Protein AF-A0A6B0R558-F1 (afdb_monomer_lite)

Secondary structure (DSSP, 8-state):
----HHHHHHHHHHHHHHHHHHTT--HHHHHHHHHHHHHT---TT--TTHHHHHHHHHHHHHHHHHHHHHT--SSS-HHHHHHHHHHHHHHHHHHHHHHHHHHHHHHHTHHHHT----HHHHHHHHHHHHHHHTT----S---HHHHHHHHHHHHTSS-S---S---PPPGGG--

Foldseek 3Di:
DPCPPVNVLVVLVVVLVVLCVVLVQDPQLVVLLVVLLVLLQAFPVGDPCNVVSVVVNVVSLVSNLVVLVVPPPDDDDSVVSSVSSLVSSLSVLVSVVSVLVVVLVCLVCCVVVVNDDDPVRNVVSVVCVVCVVVVSPDPSHDRVVNQVVVVCVVPPDDPDDPDPDDDRPPPVPPD

InterPro domains:
  IPR000536 Nuclear hormone receptor, ligand-binding domain [PF00104] (13-99)
  IPR000536 Nuclear hormone receptor, ligand-binding domain [PS51843] (1-125)
  IPR035500 Nuclear hormone receptor-like domain superfamily [G3DSA:1.10.565.10] (1-146)
  IPR035500 Nuclear hormone receptor-like domain superfamily [SSF48508] (2-137)
  IPR050200 Nuclear hormone receptor family NR3 subfamily [PTHR48092] (1-126)

Organism: NCBI:txid72004

Radius of gyration: 18.84 Å; chains: 1; bounding box: 39×48×53 Å

Sequence (175 aa):
MKESSFYSLCLTMWQIPQEFVKLQVSQEEFLCMKVLLLLNTIPLEGLRSQNQFEEMRSSYIRELIKAIGLRQKGVVPSSQRFYQLTKLLDNLHDLVKQLHLYCLNTFIQSRALSVEFPEMMSEVIAAQLPKILAGMNVPFGQSLLLTFHIKEERDGGFEKPFGSEAIIPPVSAVI

pLDDT: mean 71.23, std 18.88, range [28.5, 91.25]

Structure (mmCIF, N/CA/C/O backbone):
data_AF-A0A6B0R558-F1
#
_entry.id   AF-A0A6B0R558-F1
#
loop_
_atom_site.group_PDB
_atom_site.id
_atom_site.type_symbol
_atom_site.label_atom_id
_atom_site.label_alt_id
_atom_site.label_comp_id
_atom_site.label_asym_id
_atom_site.label_entity_id
_atom_site.label_seq_id
_atom_site.pdbx_PDB_ins_code
_atom_site.Cartn_x
_atom_site.Cartn_y
_atom_site.Cartn_z
_atom_site.occupancy
_atom_site.B_iso_or_equiv
_atom_site.auth_seq_id
_atom_site.auth_comp_id
_atom_site.auth_asym_id
_atom_site.auth_atom_id
_atom_site.pdbx_PDB_model_num
ATOM 1 N N . MET A 1 1 ? 11.282 -28.576 -11.065 1.00 41.03 1 MET A N 1
ATOM 2 C CA . MET A 1 1 ? 10.716 -27.357 -11.681 1.00 41.03 1 MET A CA 1
ATOM 3 C C . MET A 1 1 ? 11.429 -26.176 -11.047 1.00 41.03 1 MET A C 1
ATOM 5 O O . MET A 1 1 ? 11.479 -26.142 -9.827 1.00 41.03 1 MET A O 1
ATOM 9 N N . LYS A 1 2 ? 12.067 -25.283 -11.817 1.00 45.19 2 LYS A N 1
ATOM 10 C CA . LYS A 1 2 ? 12.558 -24.021 -11.241 1.00 45.19 2 LYS A CA 1
ATOM 11 C C . LYS A 1 2 ? 11.308 -23.242 -10.835 1.00 45.19 2 LYS A C 1
ATOM 13 O O . LYS A 1 2 ? 10.543 -22.886 -11.726 1.00 45.19 2 LYS A O 1
ATOM 18 N N . GLU A 1 3 ? 11.054 -23.067 -9.540 1.00 52.66 3 GLU A N 1
ATOM 19 C CA . GLU A 1 3 ? 10.024 -22.128 -9.092 1.00 52.66 3 GLU A CA 1
ATOM 20 C C . GLU A 1 3 ? 10.380 -20.771 -9.697 1.00 52.66 3 GLU A C 1
ATOM 22 O O . GLU A 1 3 ? 11.434 -20.202 -9.412 1.00 52.66 3 GLU A O 1
ATOM 27 N N . SER A 1 4 ? 9.569 -20.305 -10.642 1.00 63.81 4 SER A N 1
ATOM 28 C CA . SER A 1 4 ? 9.749 -18.973 -11.193 1.00 63.81 4 SER A CA 1
ATOM 29 C C . SER A 1 4 ? 9.508 -17.973 -10.066 1.00 63.81 4 SER A C 1
ATOM 31 O O . SER A 1 4 ? 8.600 -18.149 -9.256 1.00 63.81 4 SER A O 1
ATOM 33 N N . SER A 1 5 ? 10.290 -16.896 -10.020 1.00 68.69 5 SER A N 1
ATOM 34 C CA . SER A 1 5 ? 10.073 -15.799 -9.065 1.00 68.69 5 SER A CA 1
ATOM 35 C C . SER A 1 5 ? 8.656 -15.216 -9.144 1.00 68.69 5 SER A C 1
ATOM 37 O O . SER A 1 5 ? 8.171 -14.630 -8.186 1.00 68.69 5 SER A O 1
ATOM 39 N N . PHE A 1 6 ? 7.962 -15.414 -10.266 1.00 79.12 6 PHE A N 1
ATOM 40 C CA . PHE A 1 6 ? 6.558 -15.059 -10.424 1.00 79.12 6 PHE A CA 1
ATOM 41 C C . PHE A 1 6 ? 5.600 -15.996 -9.672 1.00 79.12 6 PHE A C 1
ATOM 43 O O . PHE A 1 6 ? 4.604 -15.535 -9.128 1.00 79.12 6 PHE A O 1
ATOM 50 N N . TYR A 1 7 ? 5.900 -17.296 -9.589 1.00 82.50 7 TYR A N 1
ATOM 51 C CA . TYR A 1 7 ? 5.055 -18.261 -8.880 1.00 82.50 7 TYR A CA 1
ATOM 52 C C . TYR A 1 7 ? 4.967 -17.950 -7.380 1.00 82.50 7 TYR A C 1
ATOM 54 O O . TYR A 1 7 ? 3.872 -17.951 -6.815 1.00 82.50 7 TYR A O 1
ATOM 62 N N . SER A 1 8 ? 6.092 -17.604 -6.747 1.00 84.38 8 SER A N 1
ATOM 63 C CA . SER A 1 8 ? 6.098 -17.175 -5.344 1.00 84.38 8 SER A CA 1
ATOM 64 C C . SER A 1 8 ? 5.324 -15.867 -5.141 1.00 84.38 8 SER A C 1
ATOM 66 O O . SER A 1 8 ? 4.571 -15.757 -4.176 1.00 84.38 8 SER A O 1
ATOM 68 N N . LEU A 1 9 ? 5.414 -14.911 -6.077 1.00 85.44 9 LEU A N 1
ATOM 69 C CA . LEU A 1 9 ? 4.609 -13.681 -6.048 1.00 85.44 9 LEU A CA 1
ATOM 70 C C . LEU A 1 9 ? 3.106 -13.964 -6.161 1.00 85.44 9 LEU A C 1
ATOM 72 O O . LEU A 1 9 ? 2.315 -13.375 -5.423 1.00 85.44 9 LEU A O 1
ATOM 76 N N . CYS A 1 10 ? 2.702 -14.883 -7.041 1.00 87.00 10 CYS A N 1
ATOM 77 C CA . CYS A 1 10 ? 1.309 -15.310 -7.160 1.00 87.00 10 CYS A CA 1
ATOM 78 C C . CYS A 1 10 ? 0.802 -15.967 -5.873 1.00 87.00 10 CYS A C 1
ATOM 80 O O . CYS A 1 10 ? -0.325 -15.693 -5.457 1.00 87.00 10 CYS A O 1
ATOM 82 N N . LEU A 1 11 ? 1.625 -16.795 -5.224 1.00 86.69 11 LEU A N 1
ATOM 83 C CA . LEU A 1 11 ? 1.260 -17.439 -3.965 1.00 86.69 11 LEU A CA 1
ATOM 84 C C . LEU A 1 11 ? 1.035 -16.405 -2.853 1.00 86.69 11 LEU A C 1
ATOM 86 O O . LEU A 1 11 ? 0.023 -16.466 -2.159 1.00 86.69 11 LEU A O 1
ATOM 90 N N . THR A 1 12 ? 1.919 -15.413 -2.729 1.00 85.12 12 THR A N 1
ATOM 91 C CA . THR A 1 12 ? 1.753 -14.319 -1.760 1.00 85.12 12 THR A CA 1
ATOM 92 C C . THR A 1 12 ? 0.524 -13.462 -2.077 1.00 85.12 12 THR A C 1
ATOM 94 O O . THR A 1 12 ? -0.240 -13.123 -1.175 1.00 85.12 12 THR A O 1
ATOM 97 N N . MET A 1 13 ? 0.262 -13.163 -3.356 1.00 87.06 13 MET A N 1
ATOM 98 C CA . MET A 1 13 ? -0.955 -12.449 -3.771 1.00 87.06 13 MET A CA 1
ATOM 99 C C . MET A 1 13 ? -2.226 -13.212 -3.389 1.00 87.06 13 MET A C 1
ATOM 101 O O . MET A 1 13 ? -3.213 -12.609 -2.972 1.00 87.06 13 MET A O 1
ATOM 105 N N . TRP A 1 14 ? -2.199 -14.540 -3.483 1.00 88.44 14 TRP A N 1
ATOM 106 C CA . TRP A 1 14 ? -3.329 -15.386 -3.114 1.00 88.44 14 TRP A CA 1
ATOM 107 C C . TRP A 1 14 ? -3.611 -15.407 -1.602 1.00 88.44 14 TRP A C 1
ATOM 109 O O . TRP A 1 14 ? -4.759 -15.579 -1.193 1.00 88.44 14 TRP A O 1
ATOM 119 N N . GLN A 1 15 ? -2.602 -15.169 -0.760 1.00 87.19 15 GLN A N 1
ATOM 120 C CA . GLN A 1 15 ? -2.764 -15.112 0.699 1.00 87.19 15 GLN A CA 1
ATOM 121 C C . GLN A 1 15 ? -3.498 -13.846 1.173 1.00 87.19 15 GLN A C 1
ATOM 12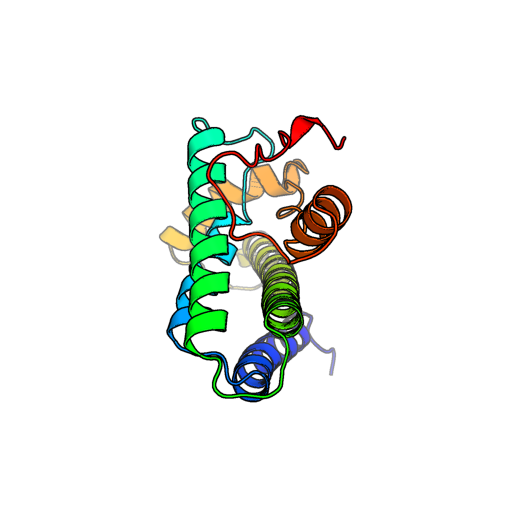3 O O . GLN A 1 15 ? -4.201 -13.888 2.183 1.00 87.19 15 GLN A O 1
ATOM 128 N N . ILE A 1 16 ? -3.394 -12.727 0.445 1.00 87.88 16 ILE A N 1
ATOM 129 C CA . ILE A 1 16 ? -3.996 -11.444 0.849 1.00 87.88 16 ILE A CA 1
ATOM 130 C C . ILE A 1 16 ? -5.533 -11.530 0.980 1.00 87.88 16 ILE A C 1
ATOM 132 O O . ILE A 1 16 ? -6.055 -11.168 2.038 1.00 87.88 16 ILE A O 1
ATOM 136 N N . PRO A 1 17 ? -6.286 -12.060 -0.009 1.00 87.31 17 PRO A N 1
ATOM 137 C CA . PRO A 1 17 ? -7.721 -12.293 0.147 1.00 87.31 17 PRO A CA 1
ATOM 138 C C . PRO A 1 17 ? -8.080 -13.203 1.326 1.00 87.31 17 PRO A C 1
ATOM 140 O O . PRO A 1 17 ? -9.104 -12.985 1.973 1.00 87.31 17 PRO A O 1
ATOM 143 N N . GLN A 1 18 ? -7.250 -14.203 1.637 1.00 89.81 18 GLN A N 1
ATOM 144 C CA . GLN A 1 18 ? -7.501 -15.089 2.777 1.00 89.81 18 GLN A CA 1
ATOM 145 C C . GLN A 1 18 ? -7.382 -14.347 4.110 1.00 89.81 18 GLN A C 1
ATOM 147 O O . GLN A 1 18 ? -8.226 -14.530 4.989 1.00 89.81 18 GLN A O 1
ATOM 152 N N . GLU A 1 19 ? -6.395 -13.459 4.249 1.00 89.44 19 GLU A N 1
ATOM 153 C CA . GLU A 1 19 ? -6.269 -12.602 5.431 1.00 89.44 19 GLU A CA 1
ATOM 154 C C . GLU A 1 19 ? -7.440 -11.608 5.545 1.00 89.44 19 GLU A C 1
ATOM 156 O O . GLU A 1 19 ? -7.920 -11.371 6.656 1.00 89.44 19 GLU A O 1
ATOM 161 N N . PHE A 1 20 ? -7.995 -11.108 4.430 1.00 89.62 20 PHE A N 1
ATOM 162 C CA . PHE A 1 20 ? -9.230 -10.310 4.470 1.00 89.62 20 PHE A CA 1
ATOM 163 C C . PHE A 1 20 ? -10.419 -11.096 5.029 1.00 89.62 20 PHE A C 1
ATOM 165 O O . PHE A 1 20 ? -11.145 -10.578 5.880 1.00 89.62 20 PHE A O 1
ATOM 172 N N . VAL A 1 21 ? -10.605 -12.347 4.594 1.00 89.94 21 VAL A N 1
ATOM 173 C CA . VAL A 1 21 ? -11.680 -13.221 5.094 1.00 89.94 21 VAL A CA 1
ATOM 174 C C . VAL A 1 21 ? -11.474 -13.543 6.575 1.00 89.94 21 VAL A C 1
ATOM 176 O O . VAL A 1 21 ? -12.410 -13.438 7.367 1.00 89.94 21 VAL A O 1
ATOM 179 N N . LYS A 1 22 ? -10.242 -13.869 6.974 1.00 89.81 22 LYS A N 1
ATOM 180 C CA . LYS A 1 22 ? -9.867 -14.202 8.356 1.00 89.81 22 LYS A CA 1
ATOM 181 C C . LYS A 1 22 ? -10.073 -13.037 9.327 1.00 89.81 22 LYS A C 1
ATOM 183 O O . LYS A 1 22 ? -10.600 -13.240 10.416 1.00 89.81 22 LYS A O 1
ATOM 188 N N . LEU A 1 23 ? -9.700 -11.817 8.935 1.00 87.62 23 LEU A N 1
ATOM 189 C CA . LEU A 1 23 ? -9.946 -10.592 9.714 1.00 87.62 23 LEU A CA 1
ATOM 190 C C . LEU A 1 23 ? -11.375 -10.049 9.544 1.00 87.62 23 LEU A C 1
ATOM 192 O O . LEU A 1 23 ? -11.744 -9.042 10.170 1.00 87.62 23 LEU A O 1
ATOM 196 N N . GLN A 1 24 ? -12.164 -10.721 8.698 1.00 88.81 24 GLN A N 1
ATOM 197 C CA . GLN A 1 24 ? -13.515 -10.370 8.288 1.00 88.81 24 GLN A CA 1
ATOM 198 C C . GLN A 1 24 ? -13.629 -8.915 7.828 1.00 88.81 24 GLN A C 1
ATOM 200 O O . GLN A 1 24 ? -14.596 -8.261 8.192 1.00 88.81 24 GLN A O 1
ATOM 205 N N . VAL A 1 25 ? -12.646 -8.363 7.116 1.00 89.31 25 VAL A N 1
ATOM 206 C CA . VAL A 1 25 ? -12.563 -6.921 6.801 1.00 89.31 25 VAL A CA 1
ATOM 207 C C . VAL A 1 25 ? -13.871 -6.404 6.189 1.00 89.31 25 VAL A C 1
ATOM 209 O O . VAL A 1 25 ? -14.406 -6.998 5.256 1.00 89.31 25 VAL A O 1
ATOM 212 N N . SER A 1 26 ? -14.424 -5.329 6.758 1.00 89.69 26 SER A N 1
ATOM 213 C CA . SER A 1 26 ? -15.658 -4.716 6.261 1.00 89.69 26 SER A CA 1
ATOM 214 C C . SER A 1 26 ? -15.384 -3.906 4.996 1.00 89.69 26 SER A C 1
ATOM 216 O O . SER A 1 26 ? -14.248 -3.523 4.711 1.00 89.69 26 SER A O 1
ATOM 218 N N . GLN A 1 27 ? -16.436 -3.594 4.241 1.00 90.12 27 GLN A N 1
ATOM 219 C CA . GLN A 1 27 ? -16.304 -2.747 3.057 1.00 90.12 27 GLN A CA 1
ATOM 220 C C . GLN A 1 27 ? -15.729 -1.363 3.401 1.00 90.12 27 GLN A C 1
ATOM 222 O O . GLN A 1 27 ? -14.877 -0.859 2.675 1.00 90.12 27 GLN A O 1
ATOM 227 N N . GLU A 1 28 ? -16.145 -0.769 4.521 1.00 89.88 28 GLU A N 1
ATOM 228 C CA . GLU A 1 28 ? -15.654 0.536 4.985 1.00 89.88 28 GLU A CA 1
ATOM 229 C C . GLU A 1 28 ? -14.162 0.494 5.340 1.00 89.88 28 GLU A C 1
ATOM 231 O O . GLU A 1 28 ? -13.395 1.354 4.901 1.00 89.88 28 GLU A O 1
ATOM 236 N N . GLU A 1 29 ? -13.729 -0.544 6.064 1.00 89.94 29 GLU A N 1
ATOM 237 C CA . GLU A 1 29 ? -12.317 -0.761 6.395 1.00 89.94 29 GLU A CA 1
ATOM 238 C C . GLU A 1 29 ? -11.486 -0.954 5.123 1.00 89.94 29 GLU A C 1
ATOM 240 O O . GLU A 1 29 ? -10.453 -0.307 4.959 1.00 89.94 29 GLU A O 1
ATOM 245 N N . PHE A 1 30 ? -11.965 -1.776 4.184 1.00 90.44 30 PHE A N 1
ATOM 246 C CA . PHE A 1 30 ? -11.296 -2.019 2.907 1.00 90.44 30 PHE A CA 1
ATOM 247 C C . PHE A 1 30 ? -11.143 -0.742 2.070 1.00 90.44 30 PHE A C 1
ATOM 249 O O . PHE A 1 30 ? -10.075 -0.491 1.509 1.00 90.44 30 PHE A O 1
ATOM 256 N N . LEU A 1 31 ? -12.184 0.093 1.992 1.00 91.25 31 LEU A N 1
ATOM 257 C CA . LEU A 1 31 ? -12.127 1.357 1.256 1.00 91.25 31 LEU A CA 1
ATOM 258 C C . LEU A 1 31 ? -11.112 2.325 1.876 1.00 91.25 31 LEU A C 1
ATOM 260 O O . LEU A 1 31 ? -10.316 2.909 1.138 1.00 91.25 31 LEU A O 1
ATOM 264 N N . CYS A 1 32 ? -11.082 2.441 3.207 1.00 90.19 32 CYS A N 1
ATOM 265 C CA . CYS A 1 32 ? -10.087 3.256 3.908 1.00 90.19 32 CYS A CA 1
ATOM 266 C C . CYS A 1 32 ? -8.667 2.725 3.670 1.00 90.19 32 CYS A C 1
ATOM 268 O O . CYS A 1 32 ? -7.771 3.484 3.306 1.00 90.19 32 CYS A O 1
ATOM 270 N N . MET A 1 33 ? -8.472 1.409 3.800 1.00 89.38 33 MET A N 1
ATOM 271 C CA . MET A 1 33 ? -7.199 0.736 3.534 1.00 89.38 33 MET A CA 1
ATOM 272 C C . MET A 1 33 ? -6.704 0.983 2.103 1.00 89.38 33 MET A C 1
ATOM 274 O O . MET A 1 33 ? -5.530 1.288 1.904 1.00 89.38 33 MET A O 1
ATOM 278 N N . LYS A 1 34 ? -7.591 0.924 1.103 1.00 89.12 34 LYS A N 1
ATOM 279 C CA . LYS A 1 34 ? -7.243 1.193 -0.299 1.00 89.12 34 LYS A CA 1
ATOM 280 C C . LYS A 1 34 ? -6.704 2.612 -0.493 1.00 89.12 34 LYS A C 1
ATOM 282 O O . LYS A 1 34 ? -5.736 2.803 -1.226 1.00 89.12 34 LYS A O 1
ATOM 287 N N . VAL A 1 35 ? -7.316 3.605 0.153 1.00 89.00 35 VAL A N 1
ATOM 288 C CA . VAL A 1 35 ? -6.829 4.988 0.070 1.00 89.00 35 VAL A CA 1
ATOM 289 C C . VAL A 1 35 ? -5.513 5.152 0.826 1.00 89.00 35 VAL A C 1
ATOM 291 O O . VAL A 1 35 ? -4.584 5.755 0.301 1.00 89.00 35 VAL A O 1
ATOM 294 N N . LEU A 1 36 ? -5.380 4.561 2.015 1.00 85.81 36 LEU A N 1
ATOM 295 C CA . LEU A 1 36 ? -4.128 4.602 2.775 1.00 85.81 36 LEU A CA 1
ATOM 296 C C . LEU A 1 36 ? -2.960 3.958 2.018 1.00 85.81 36 LEU A C 1
ATOM 298 O O . LEU A 1 36 ? -1.850 4.475 2.076 1.00 85.81 36 LEU A O 1
ATOM 302 N N . LEU A 1 37 ? -3.209 2.892 1.254 1.00 83.38 37 LEU A N 1
ATOM 303 C CA . LEU A 1 37 ? -2.207 2.288 0.376 1.00 83.38 37 LEU A CA 1
ATOM 304 C C . LEU A 1 37 ? -1.698 3.278 -0.684 1.00 83.38 37 LEU A C 1
ATOM 306 O O . LEU A 1 37 ? -0.493 3.378 -0.902 1.00 83.38 37 LEU A O 1
ATOM 310 N N . LEU A 1 38 ? -2.604 4.038 -1.306 1.00 82.62 38 LEU A N 1
ATOM 311 C CA . LEU A 1 38 ? -2.244 5.085 -2.264 1.00 82.62 38 LEU A CA 1
ATOM 312 C C . LEU A 1 38 ? -1.428 6.199 -1.589 1.00 82.62 38 LEU A C 1
ATOM 314 O O . LEU A 1 38 ? -0.409 6.632 -2.120 1.00 82.62 38 LEU A O 1
ATOM 318 N N . LEU A 1 39 ? -1.844 6.622 -0.392 1.00 80.56 39 LEU A N 1
ATOM 319 C CA . LEU A 1 39 ? -1.211 7.707 0.366 1.00 80.56 39 LEU A CA 1
ATOM 320 C C . LEU A 1 39 ? 0.088 7.294 1.092 1.00 80.56 39 LEU A C 1
ATOM 322 O O . LEU A 1 39 ? 0.746 8.125 1.718 1.00 80.56 39 LEU A O 1
ATOM 326 N N . ASN A 1 40 ? 0.475 6.020 1.027 1.00 72.62 40 ASN A N 1
ATOM 327 C CA . ASN A 1 40 ? 1.750 5.526 1.553 1.00 72.62 40 ASN A CA 1
ATOM 328 C C . ASN A 1 40 ? 2.907 5.657 0.552 1.00 72.62 40 ASN A C 1
ATOM 330 O O . ASN A 1 40 ? 4.063 5.493 0.936 1.00 72.62 40 ASN A O 1
ATOM 334 N N . THR A 1 41 ? 2.624 5.986 -0.711 1.00 67.62 41 THR A N 1
ATOM 335 C CA . THR A 1 41 ? 3.652 6.157 -1.744 1.00 67.62 41 THR A CA 1
ATOM 336 C C . THR A 1 41 ? 3.873 7.647 -2.002 1.00 67.62 41 THR A C 1
ATOM 338 O O . THR A 1 41 ? 3.103 8.280 -2.718 1.00 67.62 41 THR A O 1
ATOM 341 N N . ILE A 1 42 ? 4.914 8.223 -1.400 1.00 65.00 42 ILE A N 1
ATOM 342 C CA . ILE A 1 42 ? 5.317 9.632 -1.573 1.00 65.00 42 ILE A CA 1
ATOM 343 C C . ILE A 1 42 ? 6.665 9.644 -2.309 1.00 65.00 42 ILE A C 1
ATOM 345 O O . ILE A 1 42 ? 7.423 8.710 -2.080 1.00 65.00 42 ILE A O 1
ATOM 349 N N . PRO A 1 43 ? 6.976 10.622 -3.183 1.00 59.97 43 PRO A N 1
ATOM 350 C CA . PRO A 1 43 ? 8.326 10.862 -3.726 1.00 59.97 43 PRO A CA 1
ATOM 351 C C . PRO A 1 43 ? 9.335 1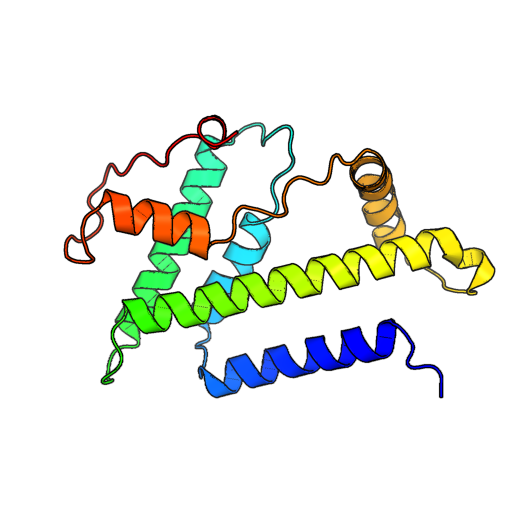1.349 -2.659 1.00 59.97 43 PRO A C 1
ATOM 353 O O . PRO A 1 43 ? 8.936 11.998 -1.693 1.00 59.97 43 PRO A O 1
ATOM 356 N N . LEU A 1 44 ? 10.642 11.093 -2.839 1.00 56.50 44 LEU A N 1
ATOM 357 C CA . LEU A 1 44 ? 11.711 11.541 -1.915 1.00 56.50 44 LEU A CA 1
ATOM 358 C C . LEU A 1 44 ? 11.813 13.055 -1.859 1.00 56.50 44 LEU A C 1
ATOM 360 O O . LEU A 1 44 ? 12.096 13.624 -0.811 1.00 56.50 44 LEU A O 1
ATOM 364 N N . GLU A 1 45 ? 11.571 13.698 -2.996 1.00 62.09 45 GLU A N 1
ATOM 365 C CA . GLU A 1 45 ? 11.623 15.149 -3.141 1.00 62.09 45 GLU A CA 1
ATOM 366 C C . GLU A 1 45 ? 10.457 15.836 -2.410 1.00 62.09 45 GLU A C 1
ATOM 368 O O . GLU A 1 45 ? 10.395 17.063 -2.354 1.00 62.09 45 GLU A O 1
ATOM 373 N N . GLY A 1 46 ? 9.533 15.047 -1.848 1.00 65.00 46 GLY A N 1
ATOM 374 C CA . GLY A 1 46 ? 8.301 15.521 -1.246 1.00 65.00 46 GLY A CA 1
ATOM 375 C C . GLY A 1 46 ? 7.281 15.962 -2.291 1.00 65.00 46 GLY A C 1
ATOM 376 O O . GLY A 1 46 ? 7.548 16.084 -3.491 1.00 65.00 46 GLY A O 1
ATOM 377 N N . LEU A 1 47 ? 6.052 16.184 -1.836 1.00 73.31 47 LEU A N 1
ATOM 378 C CA . LEU A 1 47 ? 4.999 16.746 -2.675 1.00 73.31 47 LEU A CA 1
ATOM 379 C C . LEU A 1 47 ? 5.011 18.271 -2.580 1.00 73.31 47 LEU A C 1
ATOM 381 O O . LEU A 1 47 ? 5.278 18.838 -1.523 1.00 73.31 47 LEU A O 1
ATOM 385 N N . ARG A 1 48 ? 4.607 18.950 -3.665 1.00 78.06 48 ARG A N 1
ATOM 386 C CA . ARG A 1 48 ? 4.442 20.420 -3.678 1.00 78.06 48 ARG A CA 1
ATOM 387 C C . ARG A 1 48 ? 3.566 20.933 -2.527 1.00 78.06 48 ARG A C 1
ATOM 389 O O . ARG A 1 48 ? 3.771 22.043 -2.052 1.00 78.06 48 ARG A O 1
ATOM 396 N N . SER A 1 49 ? 2.598 20.128 -2.091 1.00 84.81 49 SER A N 1
ATOM 397 C CA . SER A 1 49 ? 1.673 20.437 -0.996 1.00 84.81 49 SER A CA 1
ATOM 398 C C . SER A 1 49 ? 1.713 19.347 0.076 1.00 84.81 49 SER A C 1
ATOM 400 O O . SER A 1 49 ? 0.691 18.743 0.397 1.00 84.81 49 SER A O 1
ATOM 402 N N . GLN A 1 50 ? 2.905 19.094 0.623 1.00 78.06 50 GLN A N 1
ATOM 403 C CA . GLN A 1 50 ? 3.152 18.057 1.630 1.00 78.06 50 GLN A CA 1
ATOM 404 C C . GLN A 1 50 ? 2.176 18.127 2.820 1.00 78.06 50 GLN A C 1
ATOM 406 O O . GLN A 1 50 ? 1.567 17.120 3.164 1.00 78.06 50 GLN A O 1
ATOM 411 N N . ASN A 1 51 ? 1.934 19.320 3.376 1.00 80.25 51 ASN A N 1
ATOM 412 C CA . ASN A 1 51 ? 1.025 19.493 4.519 1.00 80.25 51 ASN A CA 1
ATOM 413 C C . ASN A 1 51 ? -0.411 19.036 4.215 1.00 80.25 51 ASN A C 1
ATOM 415 O O . ASN A 1 51 ? -1.035 18.377 5.039 1.00 80.25 51 ASN A O 1
ATOM 419 N N . GLN A 1 52 ? -0.928 19.344 3.020 1.00 84.19 52 GLN A N 1
ATOM 420 C CA . GLN A 1 52 ? -2.277 18.926 2.616 1.00 84.19 52 GLN A CA 1
ATOM 421 C C . GLN A 1 52 ? -2.349 17.411 2.401 1.00 84.19 52 GLN A C 1
ATOM 423 O O . GLN A 1 52 ? -3.357 16.777 2.708 1.00 84.19 52 GLN A O 1
ATOM 428 N N . PHE A 1 53 ? -1.269 16.815 1.889 1.00 82.06 53 PHE A N 1
ATOM 429 C CA . PHE A 1 53 ? -1.174 15.369 1.726 1.00 82.06 53 PHE A CA 1
ATOM 430 C C . PHE A 1 53 ? -1.148 14.645 3.079 1.00 82.06 53 PHE A C 1
ATOM 432 O O . PHE A 1 53 ? -1.853 13.654 3.268 1.00 82.06 53 PHE A O 1
ATOM 439 N N . GLU A 1 54 ? -0.374 15.153 4.037 1.00 80.56 54 GLU A N 1
ATOM 440 C CA . GLU A 1 54 ? -0.317 14.611 5.396 1.00 80.56 54 GLU A CA 1
ATOM 441 C C . GLU A 1 54 ? -1.652 14.769 6.128 1.00 80.56 54 GLU A C 1
ATOM 443 O O . GLU A 1 54 ? -2.124 13.820 6.756 1.00 80.56 54 GLU A O 1
ATOM 448 N N . GLU A 1 55 ? -2.318 15.916 5.979 1.00 83.25 55 GLU A N 1
ATOM 449 C CA . GLU A 1 55 ? -3.659 16.137 6.521 1.00 83.25 55 GLU A CA 1
ATOM 450 C C . GLU A 1 55 ? -4.675 15.148 5.933 1.00 83.25 55 GLU A C 1
ATOM 452 O O . GLU A 1 55 ? -5.446 14.528 6.675 1.00 83.25 55 GLU A O 1
ATOM 457 N N . MET A 1 56 ? -4.633 14.935 4.613 1.00 85.56 56 MET A N 1
ATOM 458 C CA . MET A 1 56 ? -5.465 13.948 3.929 1.00 85.56 56 MET A CA 1
ATOM 459 C C . MET A 1 56 ? -5.203 12.538 4.472 1.00 85.56 56 MET A C 1
ATOM 461 O O . MET A 1 56 ? -6.147 11.845 4.859 1.00 85.56 56 MET A O 1
ATOM 465 N N . ARG A 1 57 ? -3.933 12.125 4.575 1.00 84.56 57 ARG A N 1
ATOM 466 C CA . ARG A 1 57 ? -3.533 10.829 5.146 1.00 84.56 57 ARG A CA 1
ATOM 467 C C . ARG A 1 57 ? -4.050 10.662 6.574 1.00 84.56 57 ARG A C 1
ATOM 469 O O . ARG A 1 57 ? -4.641 9.630 6.891 1.00 84.56 57 ARG A O 1
ATOM 476 N N . SER A 1 58 ? -3.888 11.670 7.428 1.00 82.81 58 SER A N 1
ATOM 477 C CA . SER A 1 58 ? -4.408 11.636 8.797 1.00 82.81 58 SER A CA 1
ATOM 478 C C . SER A 1 58 ? -5.929 11.585 8.860 1.00 82.81 58 SER A C 1
ATOM 480 O O . SER A 1 58 ? -6.474 10.947 9.760 1.00 82.81 58 SER A O 1
ATOM 482 N N . SER A 1 59 ? -6.628 12.203 7.909 1.00 87.00 59 SER A N 1
ATOM 483 C CA . SER A 1 59 ? -8.083 12.096 7.815 1.00 87.00 59 SER A CA 1
ATOM 484 C C . SER A 1 59 ? -8.526 10.660 7.535 1.00 87.00 59 SER A C 1
ATOM 486 O O . SER A 1 59 ? -9.335 10.119 8.284 1.00 87.00 59 SER A O 1
ATOM 488 N N . TYR A 1 60 ? -7.914 9.990 6.554 1.00 87.12 60 TYR A N 1
ATOM 489 C CA . TYR A 1 60 ? -8.225 8.588 6.248 1.00 87.12 60 TYR A CA 1
ATOM 490 C C . TYR A 1 60 ? -7.834 7.618 7.368 1.00 87.12 60 TYR A C 1
ATOM 492 O O . TYR A 1 60 ? -8.518 6.620 7.585 1.00 87.12 60 TYR A O 1
ATOM 500 N N . ILE A 1 61 ? -6.781 7.926 8.128 1.00 85.62 61 ILE A N 1
ATOM 501 C CA . ILE A 1 61 ? -6.447 7.195 9.355 1.00 85.62 61 ILE A CA 1
ATOM 502 C C . ILE A 1 61 ? -7.586 7.303 10.382 1.00 85.62 61 ILE A C 1
ATOM 504 O 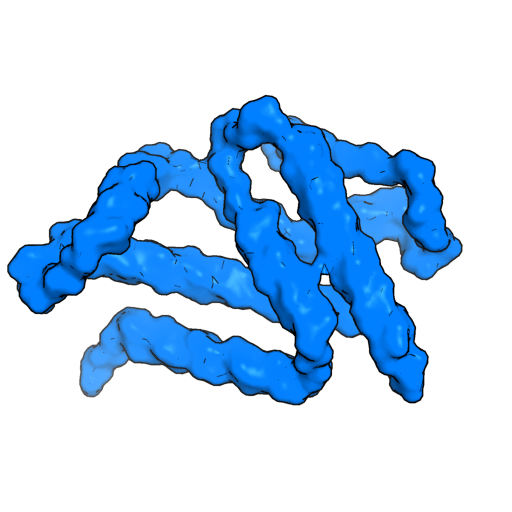O . ILE A 1 61 ? -7.998 6.293 10.953 1.00 85.62 61 ILE A O 1
ATOM 508 N N . ARG A 1 62 ? -8.114 8.511 10.614 1.00 85.12 62 ARG A N 1
ATOM 509 C CA . ARG A 1 62 ? -9.234 8.717 11.545 1.00 85.12 62 ARG A CA 1
ATOM 510 C C . ARG A 1 62 ? -10.497 8.006 11.070 1.00 85.12 62 ARG A C 1
ATOM 512 O O . ARG A 1 62 ? -11.175 7.402 11.893 1.00 85.12 62 ARG A O 1
ATOM 519 N N . GLU A 1 63 ? -10.793 8.038 9.773 1.00 87.75 63 GLU A N 1
ATOM 520 C CA . GLU A 1 63 ? -11.927 7.299 9.204 1.00 87.75 63 GLU A CA 1
ATOM 521 C C . GLU A 1 63 ? -11.773 5.782 9.379 1.00 87.75 63 GLU A C 1
ATOM 523 O O . GLU A 1 63 ? -12.735 5.116 9.753 1.00 87.75 63 GLU A O 1
ATOM 528 N N . LEU A 1 64 ? -10.558 5.234 9.249 1.00 86.69 64 LEU A N 1
ATOM 529 C CA . LEU A 1 64 ? -10.307 3.821 9.545 1.00 86.69 64 LEU A CA 1
ATOM 530 C C . LEU A 1 64 ? -10.568 3.487 11.026 1.00 86.69 64 LEU A C 1
ATOM 532 O O . LEU A 1 64 ? -11.209 2.481 11.327 1.00 86.69 64 LEU A O 1
ATOM 536 N N . ILE A 1 65 ? -10.116 4.336 11.956 1.00 85.44 65 ILE A N 1
ATOM 537 C CA . ILE A 1 65 ? -10.377 4.163 13.397 1.00 85.44 65 ILE A CA 1
ATOM 538 C C . ILE A 1 65 ? -11.882 4.239 13.694 1.00 85.44 65 ILE A C 1
ATOM 540 O O . ILE A 1 65 ? -12.401 3.429 14.464 1.00 85.44 65 ILE A O 1
ATOM 544 N N . LYS A 1 66 ? -12.605 5.171 13.060 1.00 85.81 66 LYS A N 1
ATOM 545 C CA . LYS A 1 66 ? -14.066 5.276 13.184 1.00 85.81 66 LYS A CA 1
ATOM 546 C C . LYS A 1 66 ? -14.770 4.034 12.644 1.00 85.81 66 LYS A C 1
ATOM 548 O O . LYS A 1 66 ? -15.624 3.501 13.343 1.00 85.81 66 LYS A O 1
ATOM 553 N N . ALA A 1 67 ? -14.392 3.538 11.465 1.00 86.44 67 ALA A N 1
ATOM 554 C CA . ALA A 1 67 ? -14.966 2.326 10.873 1.00 86.44 67 ALA A CA 1
ATOM 555 C C . ALA A 1 67 ? -14.774 1.097 11.783 1.00 86.44 67 ALA A C 1
ATOM 557 O O . ALA A 1 67 ? -15.698 0.310 11.986 1.00 86.44 67 ALA A O 1
ATOM 558 N N . ILE A 1 68 ? -13.601 0.977 12.417 1.00 85.19 68 ILE A N 1
ATOM 559 C CA . ILE A 1 68 ? -13.329 -0.045 13.439 1.00 85.19 68 ILE A CA 1
ATOM 560 C C . ILE A 1 68 ? -14.261 0.116 14.649 1.00 85.19 68 ILE A C 1
ATOM 562 O O . ILE A 1 68 ? -14.807 -0.875 15.136 1.00 85.19 68 ILE A O 1
ATOM 566 N N . GLY A 1 69 ? -14.449 1.349 15.130 1.00 80.81 69 GLY A N 1
ATOM 567 C CA . GLY A 1 69 ? -15.314 1.658 16.271 1.00 80.81 69 GLY A CA 1
ATOM 568 C C . GLY A 1 69 ? -16.798 1.397 15.999 1.00 80.81 69 GLY A C 1
ATOM 569 O O . GLY A 1 69 ? -17.471 0.789 16.826 1.00 80.81 69 GLY A O 1
ATOM 570 N N . LEU A 1 70 ? -17.305 1.771 14.820 1.00 77.31 70 LEU A N 1
ATOM 571 C CA . LEU A 1 70 ? -18.698 1.538 14.405 1.00 77.31 70 LEU A CA 1
ATOM 572 C C . LEU A 1 70 ? -19.038 0.048 14.310 1.00 77.31 70 LEU A C 1
ATOM 574 O O . LEU A 1 70 ? -20.174 -0.366 14.543 1.00 77.31 70 LEU A O 1
ATOM 578 N N . ARG A 1 71 ? -18.036 -0.773 14.000 1.00 69.75 71 ARG A N 1
ATOM 579 C CA . ARG A 1 71 ? -18.172 -2.222 13.925 1.00 69.75 71 ARG A CA 1
ATOM 580 C C . ARG A 1 71 ? -18.198 -2.901 15.299 1.00 69.75 71 ARG A C 1
ATOM 582 O O . ARG A 1 71 ? -18.594 -4.067 15.383 1.00 69.75 71 ARG A O 1
ATOM 589 N N . GLN A 1 72 ? -17.776 -2.235 16.379 1.00 62.81 72 GLN A N 1
ATOM 590 C CA . GLN A 1 72 ? -17.691 -2.869 17.695 1.00 62.81 72 GLN A CA 1
ATOM 591 C C . GLN A 1 72 ? -19.073 -3.220 18.270 1.00 62.81 72 GLN A C 1
ATOM 593 O O . GLN A 1 72 ? -19.720 -2.449 18.969 1.00 62.81 72 GLN A O 1
ATOM 598 N N . LYS A 1 73 ? -1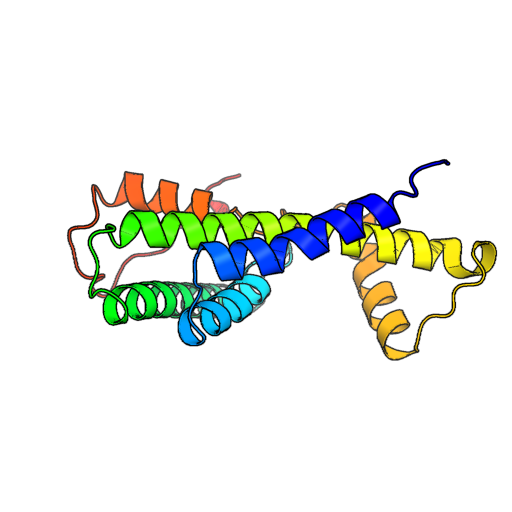9.469 -4.472 18.029 1.00 55.09 73 LYS A N 1
ATOM 599 C CA . LYS A 1 73 ? -20.376 -5.279 18.861 1.00 55.09 73 LYS A CA 1
ATOM 600 C C . LYS A 1 73 ? -19.643 -6.465 19.526 1.00 55.09 73 LYS A C 1
ATOM 602 O O . LYS A 1 73 ? -20.292 -7.407 19.966 1.00 55.09 73 LYS A O 1
ATOM 607 N N . GLY A 1 74 ? -18.303 -6.471 19.550 1.00 55.44 74 GLY A N 1
ATOM 608 C CA . GLY A 1 74 ? -17.478 -7.632 19.933 1.00 55.44 74 GLY A CA 1
ATOM 609 C C . GLY A 1 74 ? -16.344 -7.336 20.927 1.00 55.44 74 GLY A C 1
ATOM 610 O O . GLY A 1 74 ? -16.026 -6.185 21.192 1.00 55.44 74 GLY A O 1
ATOM 611 N N . VAL A 1 75 ? -15.729 -8.412 21.442 1.00 54.09 75 VAL A N 1
ATOM 612 C CA . VAL A 1 75 ? -14.799 -8.472 22.600 1.00 54.09 75 VAL A CA 1
ATOM 613 C C . VAL A 1 75 ? -13.367 -7.963 22.310 1.00 54.09 75 VAL A C 1
ATOM 615 O O . VAL A 1 75 ? -12.572 -7.801 23.230 1.00 54.09 75 VAL A O 1
ATOM 618 N N . VAL A 1 76 ? -13.003 -7.704 21.047 1.00 62.81 76 VAL A N 1
ATOM 619 C CA . VAL A 1 76 ? -11.625 -7.322 20.667 1.00 62.81 76 VAL A CA 1
ATOM 620 C C . VAL A 1 76 ? -11.399 -5.808 20.830 1.00 62.81 76 VAL A C 1
ATOM 622 O O . VAL A 1 76 ? -12.160 -5.026 20.246 1.00 62.81 76 VAL A O 1
ATOM 625 N N . PRO A 1 77 ? -10.335 -5.372 21.537 1.00 69.56 77 PRO A N 1
ATOM 626 C CA . PRO A 1 77 ? -9.978 -3.959 21.661 1.00 69.56 77 PRO A CA 1
ATOM 627 C C . PRO A 1 77 ? -9.768 -3.291 20.294 1.00 69.56 77 PRO A C 1
ATOM 629 O O . PRO A 1 77 ? -9.153 -3.869 19.393 1.00 69.56 77 PRO A O 1
ATOM 632 N N . SER A 1 78 ? -10.235 -2.051 20.140 1.00 72.62 78 SER A N 1
ATOM 633 C CA . SER A 1 78 ? -10.137 -1.276 18.891 1.00 72.62 78 SER A CA 1
ATOM 634 C C . SER A 1 78 ? -8.685 -1.122 18.427 1.00 72.62 78 SER A C 1
ATOM 636 O O . SER A 1 78 ? -8.404 -1.277 17.240 1.00 72.62 78 SER A O 1
ATOM 638 N N . SER A 1 79 ? -7.753 -0.933 19.364 1.00 73.88 79 SER A N 1
ATOM 639 C CA . SER A 1 79 ? -6.312 -0.832 19.104 1.00 73.88 79 SER A CA 1
ATOM 640 C C . SER A 1 79 ? -5.721 -2.117 18.516 1.00 73.88 79 SER A C 1
ATOM 642 O O . SER A 1 79 ? -4.910 -2.064 17.594 1.00 73.88 79 SER A O 1
ATOM 644 N N . GLN A 1 80 ? -6.165 -3.290 18.982 1.00 80.69 80 GLN A N 1
ATOM 645 C CA . GLN A 1 80 ? -5.685 -4.573 18.461 1.00 80.69 80 GLN A CA 1
ATOM 646 C C . GLN A 1 80 ? -6.169 -4.804 17.026 1.00 80.69 80 GLN A C 1
ATOM 648 O O . GLN A 1 80 ? -5.399 -5.251 16.175 1.00 80.69 80 GLN A O 1
ATOM 653 N N . ARG A 1 81 ? -7.432 -4.469 16.734 1.00 83.06 81 ARG A N 1
ATOM 654 C CA . ARG A 1 81 ? -7.960 -4.535 15.366 1.00 83.06 81 ARG A CA 1
ATOM 655 C C . ARG A 1 81 ? -7.232 -3.558 14.450 1.00 83.06 81 ARG A C 1
ATOM 657 O O . ARG A 1 81 ? -6.870 -3.920 13.334 1.00 83.06 81 ARG A O 1
ATOM 664 N N . PHE A 1 82 ? -6.978 -2.350 14.941 1.00 83.94 82 PHE A N 1
ATOM 665 C CA . PHE A 1 82 ? -6.221 -1.345 14.215 1.00 83.94 82 PHE A CA 1
ATOM 666 C C . PHE A 1 82 ? -4.825 -1.863 13.828 1.00 83.94 82 PHE A C 1
ATOM 668 O O . PHE A 1 82 ? -4.470 -1.823 12.651 1.00 83.94 82 PHE A O 1
ATOM 675 N N . TYR A 1 83 ? -4.096 -2.462 14.776 1.00 82.69 83 TYR A N 1
ATOM 676 C CA . TYR A 1 83 ? -2.800 -3.106 14.531 1.00 82.69 83 TYR A CA 1
ATOM 677 C C . TYR A 1 83 ? -2.871 -4.228 13.480 1.00 82.69 83 TYR A C 1
ATOM 679 O O . TYR A 1 83 ? -2.008 -4.333 12.610 1.00 82.69 83 TYR A O 1
ATOM 687 N N . GLN A 1 84 ? -3.903 -5.077 13.527 1.00 85.31 84 GLN A N 1
ATOM 688 C CA . GLN A 1 84 ? -4.079 -6.152 12.542 1.00 85.31 84 GLN A CA 1
ATOM 689 C C . GLN A 1 84 ? -4.270 -5.606 11.119 1.00 85.31 84 GLN A C 1
ATOM 691 O O . GLN A 1 84 ? -3.684 -6.137 10.175 1.00 85.31 84 GLN A O 1
ATOM 696 N N . LEU A 1 85 ? -5.062 -4.541 10.964 1.00 86.94 85 LEU A N 1
ATOM 697 C CA . LEU A 1 85 ? -5.330 -3.928 9.662 1.00 86.94 85 LEU A CA 1
ATOM 698 C C . LEU A 1 85 ? -4.111 -3.172 9.119 1.00 86.94 85 LEU A C 1
ATOM 700 O O . LEU A 1 85 ? -3.811 -3.283 7.930 1.00 86.94 85 LEU A O 1
ATOM 704 N N . THR A 1 86 ? -3.367 -2.452 9.961 1.00 83.19 86 THR A N 1
ATOM 705 C CA . THR A 1 86 ? -2.133 -1.778 9.524 1.00 83.19 86 THR A CA 1
ATOM 706 C C . THR A 1 86 ? -1.022 -2.761 9.186 1.00 83.19 86 THR A C 1
ATOM 708 O O . THR A 1 86 ? -0.342 -2.570 8.183 1.00 83.19 86 THR A O 1
ATOM 711 N N . LYS A 1 87 ? -0.895 -3.867 9.927 1.00 85.06 87 LYS A N 1
ATOM 712 C CA . LYS A 1 87 ? 0.020 -4.956 9.564 1.00 85.06 87 LYS A CA 1
ATOM 713 C C . LYS A 1 87 ? -0.315 -5.556 8.198 1.00 85.06 87 LYS A C 1
ATOM 715 O O . LYS A 1 87 ? 0.583 -5.833 7.406 1.00 85.06 87 LYS A O 1
ATOM 720 N N . LEU A 1 88 ? -1.602 -5.735 7.899 1.00 87.25 88 LEU A N 1
ATOM 721 C CA . LEU A 1 88 ? -2.034 -6.207 6.585 1.00 87.25 88 LEU A CA 1
ATOM 722 C C . LEU A 1 88 ? -1.706 -5.197 5.474 1.00 87.25 88 LEU A C 1
ATOM 724 O O . LEU A 1 88 ? -1.263 -5.605 4.402 1.00 87.25 88 LEU A O 1
ATOM 728 N N . LEU A 1 89 ? -1.871 -3.895 5.731 1.00 85.38 89 LEU A N 1
ATOM 729 C CA . LEU A 1 89 ? -1.458 -2.839 4.799 1.00 85.38 89 LEU A CA 1
ATOM 730 C C . LEU A 1 89 ? 0.044 -2.865 4.517 1.00 85.38 89 LEU A C 1
ATOM 732 O O . LEU A 1 89 ? 0.435 -2.764 3.357 1.00 85.38 89 LEU A O 1
ATOM 736 N N . ASP A 1 90 ? 0.871 -3.030 5.548 1.00 83.25 90 ASP A N 1
ATOM 737 C CA . ASP A 1 90 ? 2.326 -3.087 5.395 1.00 83.25 90 ASP A CA 1
ATOM 738 C C . ASP A 1 90 ? 2.760 -4.324 4.584 1.00 83.25 90 ASP A C 1
ATOM 740 O O . ASP A 1 90 ? 3.592 -4.209 3.683 1.00 83.25 90 ASP A O 1
ATOM 744 N N . ASN A 1 91 ? 2.134 -5.485 4.815 1.00 84.44 91 ASN A N 1
ATOM 745 C CA . ASN A 1 91 ? 2.375 -6.695 4.018 1.00 84.44 91 ASN A CA 1
ATOM 746 C C . ASN A 1 91 ? 1.963 -6.518 2.549 1.00 84.44 91 ASN A C 1
ATOM 748 O O . ASN A 1 91 ? 2.679 -6.932 1.637 1.00 84.44 91 ASN A O 1
ATOM 752 N N . LEU A 1 92 ? 0.802 -5.902 2.308 1.00 85.12 92 LEU A N 1
ATOM 753 C CA . LEU A 1 92 ? 0.315 -5.631 0.957 1.00 85.12 92 LEU A CA 1
ATOM 754 C C . LEU A 1 92 ? 1.255 -4.665 0.235 1.00 85.12 92 LEU A C 1
ATOM 756 O O . LEU A 1 92 ? 1.558 -4.847 -0.942 1.00 85.12 92 LEU A O 1
ATOM 760 N N . HIS A 1 93 ? 1.759 -3.669 0.953 1.00 80.62 93 HIS A N 1
ATOM 761 C CA . HIS A 1 93 ? 2.725 -2.732 0.421 1.00 80.62 93 HIS A CA 1
ATOM 762 C C . HIS A 1 93 ? 4.026 -3.424 0.007 1.00 80.62 93 HIS A C 1
ATOM 764 O O . HIS A 1 93 ? 4.492 -3.181 -1.101 1.00 80.62 93 HIS A O 1
ATOM 770 N N . ASP A 1 94 ? 4.582 -4.324 0.824 1.00 81.19 94 ASP A N 1
ATOM 771 C CA . ASP A 1 94 ? 5.778 -5.094 0.453 1.00 81.19 94 ASP A CA 1
ATOM 772 C C . ASP A 1 94 ? 5.555 -5.966 -0.795 1.00 81.19 94 ASP A C 1
ATOM 774 O O . ASP A 1 94 ? 6.352 -5.933 -1.734 1.00 81.19 94 ASP A O 1
ATOM 778 N N . LEU A 1 95 ? 4.408 -6.646 -0.881 1.00 84.94 95 LEU A N 1
ATOM 779 C CA . LEU A 1 95 ? 4.024 -7.403 -2.074 1.00 84.94 95 LEU A CA 1
ATOM 780 C C . LEU A 1 95 ? 3.960 -6.514 -3.329 1.00 84.94 95 LEU A C 1
ATOM 782 O O . LEU A 1 95 ? 4.475 -6.892 -4.383 1.00 84.94 95 LEU A O 1
ATOM 786 N N . VAL A 1 96 ? 3.358 -5.324 -3.224 1.00 83.50 96 VAL A N 1
ATOM 787 C CA . VAL A 1 96 ? 3.280 -4.361 -4.334 1.00 83.50 96 VAL A CA 1
ATOM 788 C C . VAL A 1 96 ? 4.676 -3.926 -4.782 1.00 83.50 96 VAL A C 1
ATOM 790 O O . VAL A 1 96 ? 4.909 -3.847 -5.987 1.00 83.50 96 VAL A O 1
ATOM 793 N N . LYS A 1 97 ? 5.632 -3.727 -3.861 1.00 79.44 97 LYS A N 1
ATOM 794 C CA . LYS A 1 97 ? 7.035 -3.428 -4.219 1.00 79.44 97 LYS A CA 1
ATOM 795 C C . LYS A 1 97 ? 7.645 -4.538 -5.060 1.00 79.44 97 LYS A C 1
ATOM 797 O O . LYS A 1 97 ? 8.236 -4.263 -6.102 1.00 79.44 97 LYS A O 1
ATOM 802 N N . GLN A 1 98 ? 7.494 -5.784 -4.617 1.00 82.38 98 GLN A N 1
ATOM 803 C CA . GLN A 1 98 ? 8.075 -6.936 -5.301 1.00 82.38 98 GLN A CA 1
ATOM 804 C C . GLN A 1 98 ? 7.453 -7.144 -6.689 1.00 82.38 98 GLN A C 1
ATOM 806 O O . GLN A 1 98 ? 8.168 -7.379 -7.664 1.00 82.38 98 GLN A O 1
ATOM 811 N N . LEU A 1 99 ? 6.132 -6.976 -6.812 1.00 84.56 99 LEU A N 1
ATOM 812 C CA . LEU A 1 99 ? 5.429 -7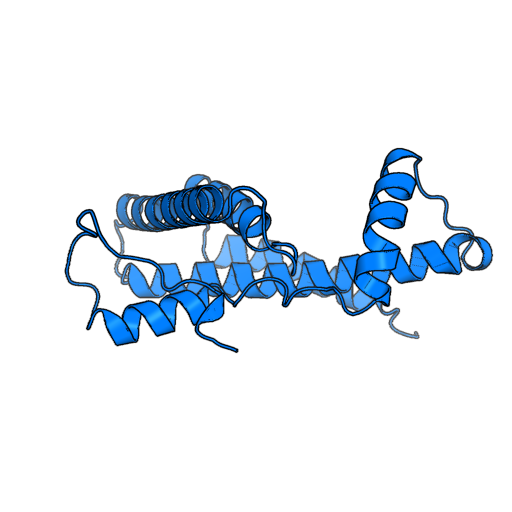.017 -8.099 1.00 84.56 99 LEU A CA 1
ATOM 813 C C . LEU A 1 99 ? 5.868 -5.893 -9.030 1.00 84.56 99 LEU A C 1
ATOM 815 O O . LEU A 1 99 ? 6.071 -6.120 -10.222 1.00 84.56 99 LEU A O 1
ATOM 819 N N . HIS A 1 100 ? 6.034 -4.687 -8.491 1.00 82.31 100 HIS A N 1
ATOM 820 C CA . HIS A 1 100 ? 6.487 -3.543 -9.261 1.00 82.31 100 HIS A CA 1
ATOM 821 C C . HIS A 1 100 ? 7.911 -3.765 -9.790 1.00 82.31 100 HIS A C 1
ATOM 823 O O . HIS A 1 100 ? 8.155 -3.594 -10.982 1.00 82.31 100 HIS A O 1
ATOM 829 N N . LEU A 1 101 ? 8.823 -4.258 -8.946 1.00 81.31 101 LEU A N 1
ATOM 830 C CA . LEU A 1 101 ? 10.183 -4.626 -9.343 1.00 81.31 101 LEU A CA 1
ATOM 831 C C . LEU A 1 101 ? 10.197 -5.720 -10.420 1.00 81.31 101 LEU A C 1
ATOM 833 O O . LEU A 1 101 ? 10.929 -5.616 -11.405 1.00 81.31 101 LEU A O 1
ATOM 837 N N . TYR A 1 102 ? 9.365 -6.750 -10.266 1.00 83.81 102 TYR A N 1
ATOM 838 C CA . TYR A 1 102 ? 9.218 -7.799 -11.272 1.00 83.81 102 TYR A CA 1
ATOM 839 C C . TYR A 1 102 ? 8.709 -7.242 -12.611 1.00 83.81 102 TYR A C 1
ATOM 841 O O . TYR A 1 102 ? 9.247 -7.583 -13.667 1.00 83.81 102 TYR A O 1
ATOM 849 N N . CYS A 1 103 ? 7.714 -6.351 -12.572 1.00 84.56 103 CYS A N 1
ATOM 850 C CA . CYS A 1 103 ? 7.164 -5.681 -13.750 1.00 84.56 103 CYS A CA 1
ATOM 851 C C . CYS A 1 103 ? 8.243 -4.877 -14.493 1.00 84.56 103 CYS A C 1
ATOM 853 O O . CYS A 1 103 ? 8.389 -5.017 -15.704 1.00 84.56 103 CYS A O 1
ATOM 855 N N . LEU A 1 104 ? 9.069 -4.119 -13.767 1.00 82.94 104 LEU A N 1
ATOM 856 C CA . LEU A 1 104 ? 10.168 -3.330 -14.338 1.00 82.94 104 LEU A CA 1
ATOM 857 C C . LEU A 1 104 ? 11.246 -4.206 -14.972 1.00 82.94 104 LEU A C 1
ATOM 859 O O . LEU A 1 104 ? 11.680 -3.937 -16.089 1.00 82.94 104 LEU A O 1
ATOM 863 N N . ASN A 1 105 ? 11.651 -5.279 -14.290 1.00 83.88 105 ASN A N 1
ATOM 864 C CA . ASN A 1 105 ? 12.620 -6.232 -14.830 1.00 83.88 105 ASN A CA 1
ATOM 865 C C . ASN A 1 105 ? 12.096 -6.891 -16.111 1.00 83.88 105 ASN A C 1
ATOM 867 O O . ASN A 1 105 ? 12.828 -7.006 -17.095 1.00 83.88 105 ASN A O 1
ATOM 871 N N . THR A 1 106 ? 10.815 -7.263 -16.121 1.00 85.44 106 THR A N 1
ATOM 872 C CA . THR A 1 106 ? 10.150 -7.826 -17.302 1.00 85.44 106 THR A CA 1
ATOM 873 C C . THR A 1 106 ? 10.045 -6.795 -18.424 1.00 85.44 106 THR A C 1
ATOM 875 O O . THR A 1 106 ? 10.234 -7.149 -19.580 1.00 85.44 106 THR A O 1
ATOM 878 N N . PHE A 1 107 ? 9.812 -5.518 -18.108 1.00 85.50 107 PHE A N 1
ATOM 879 C CA . PHE A 1 107 ? 9.782 -4.432 -19.088 1.00 85.50 107 PHE A CA 1
ATOM 880 C C . PHE A 1 107 ? 11.152 -4.197 -19.738 1.00 85.50 107 PHE A C 1
ATOM 882 O O . PHE A 1 107 ? 11.246 -4.136 -20.965 1.00 85.50 107 PHE A O 1
ATOM 889 N N . ILE A 1 108 ? 12.231 -4.157 -18.945 1.00 84.56 108 ILE A N 1
ATOM 890 C CA . ILE A 1 108 ? 13.613 -4.049 -19.448 1.00 84.56 108 ILE A CA 1
ATOM 891 C C . ILE A 1 108 ? 13.950 -5.241 -20.356 1.00 84.56 108 ILE A C 1
ATOM 893 O O . ILE A 1 108 ? 14.575 -5.077 -21.403 1.00 84.56 108 ILE A O 1
ATOM 897 N N . GLN A 1 109 ? 13.520 -6.444 -19.971 1.00 84.38 109 GLN A N 1
ATOM 898 C CA . GLN A 1 109 ? 13.774 -7.684 -20.707 1.00 84.38 109 GLN A CA 1
ATOM 899 C C . GLN A 1 109 ? 12.663 -8.039 -21.707 1.00 84.38 109 GLN A C 1
ATOM 901 O O . GLN A 1 109 ? 12.688 -9.130 -22.271 1.00 84.38 109 GLN A O 1
ATOM 906 N N . SER A 1 110 ? 11.711 -7.139 -21.968 1.00 84.38 110 SER A N 1
ATOM 907 C CA . SER A 1 110 ? 10.482 -7.414 -22.735 1.00 84.38 110 SER A CA 1
ATOM 908 C C . SER A 1 110 ? 10.760 -8.025 -24.107 1.00 84.38 110 SER A C 1
ATOM 910 O O . SER A 1 110 ? 10.135 -9.013 -24.484 1.00 84.38 110 SER A O 1
ATOM 912 N N . ARG A 1 111 ? 11.780 -7.516 -24.811 1.00 76.19 111 ARG A N 1
ATOM 913 C CA . ARG A 1 111 ? 12.232 -8.053 -26.107 1.00 76.19 111 ARG A CA 1
ATOM 914 C C . ARG A 1 111 ? 12.828 -9.458 -26.013 1.00 76.19 111 ARG A C 1
ATOM 916 O O . ARG A 1 111 ? 12.642 -10.250 -26.926 1.00 76.19 111 ARG A O 1
ATOM 923 N N . ALA A 1 112 ? 13.548 -9.768 -24.936 1.00 78.12 112 ALA A N 1
ATOM 924 C CA . ALA A 1 112 ? 14.148 -11.087 -24.723 1.00 78.12 112 ALA A CA 1
ATOM 925 C C . ALA A 1 112 ? 13.116 -12.118 -24.235 1.00 78.12 112 ALA A C 1
ATOM 927 O O . ALA A 1 112 ? 13.212 -13.295 -24.568 1.00 78.12 112 ALA A O 1
ATOM 928 N N . LEU A 1 113 ? 12.120 -11.668 -23.467 1.00 79.94 113 LEU A N 1
ATOM 929 C CA . LEU A 1 113 ? 11.045 -12.495 -22.917 1.00 79.94 113 LEU A CA 1
ATOM 930 C C . LEU A 1 113 ? 9.817 -12.582 -23.837 1.00 79.94 113 LEU A C 1
ATOM 932 O O . LEU A 1 113 ? 8.894 -13.327 -23.527 1.00 79.94 113 LEU A O 1
ATOM 936 N N . SER A 1 114 ? 9.812 -11.855 -24.963 1.00 82.44 114 SER A N 1
ATOM 937 C CA . SER A 1 114 ? 8.673 -11.754 -25.891 1.00 82.44 114 SER A CA 1
ATOM 938 C C . SER A 1 114 ? 7.372 -11.330 -25.190 1.00 82.44 114 SER A C 1
ATOM 940 O O . SER A 1 114 ? 6.304 -11.881 -25.445 1.00 82.44 114 SER A O 1
ATOM 942 N N . VAL A 1 115 ? 7.476 -10.363 -24.274 1.00 84.56 115 VAL A N 1
ATOM 943 C CA . VAL A 1 115 ? 6.342 -9.798 -23.527 1.00 84.56 115 VAL A CA 1
ATOM 944 C C . VAL A 1 115 ? 5.995 -8.435 -24.106 1.00 84.56 115 VAL A C 1
ATOM 946 O O . VAL A 1 115 ? 6.846 -7.548 -24.166 1.00 84.56 115 VAL A O 1
ATOM 949 N N . GLU A 1 116 ? 4.736 -8.252 -24.491 1.00 84.94 116 GLU A N 1
ATOM 950 C CA . GLU A 1 116 ? 4.218 -6.970 -24.960 1.00 84.94 116 GLU A CA 1
ATOM 951 C C . GLU A 1 116 ? 3.579 -6.185 -23.813 1.00 84.94 116 GLU A C 1
ATOM 953 O O . GLU A 1 116 ? 2.873 -6.740 -22.968 1.00 84.94 116 GLU A O 1
ATOM 958 N N . PHE A 1 117 ? 3.822 -4.876 -23.794 1.00 84.56 117 PHE A N 1
ATOM 959 C CA . PHE A 1 117 ? 3.234 -3.957 -22.827 1.00 84.56 117 PHE A CA 1
ATOM 960 C C . PHE A 1 117 ? 2.293 -2.985 -23.548 1.00 84.56 117 PHE A C 1
ATOM 962 O O . PHE A 1 117 ? 2.694 -2.391 -24.550 1.00 84.56 117 PHE A O 1
ATOM 969 N N . PRO A 1 118 ? 1.065 -2.771 -23.042 1.00 89.75 118 PRO A N 1
ATOM 970 C CA . PRO A 1 118 ? 0.174 -1.732 -23.554 1.00 89.75 118 PRO A CA 1
ATOM 971 C C . PRO A 1 118 ? 0.804 -0.333 -23.469 1.00 89.75 118 PRO A C 1
ATOM 973 O O . PRO A 1 118 ? 1.638 -0.076 -22.597 1.00 89.75 118 PRO A O 1
ATOM 976 N N . GLU A 1 119 ? 0.360 0.593 -24.320 1.00 82.62 119 GLU A N 1
ATOM 977 C CA . GLU A 1 119 ? 0.914 1.954 -24.431 1.00 82.62 119 GLU A CA 1
ATOM 978 C C . GLU A 1 119 ? 0.906 2.709 -23.090 1.00 82.62 119 GLU A C 1
ATOM 980 O O . GLU A 1 119 ? 1.962 3.094 -22.594 1.00 82.62 119 GLU A O 1
ATOM 985 N N . MET A 1 120 ? -0.249 2.787 -22.418 1.00 86.25 120 MET A N 1
ATOM 986 C CA . MET A 1 120 ? -0.364 3.449 -21.108 1.00 86.25 120 MET A CA 1
ATOM 987 C C . MET A 1 120 ? 0.558 2.839 -20.041 1.00 86.25 120 MET A C 1
ATOM 989 O O . MET A 1 120 ? 1.143 3.551 -19.228 1.00 86.25 120 MET A O 1
ATOM 993 N N . MET A 1 121 ? 0.701 1.510 -20.032 1.00 82.75 121 MET A N 1
ATOM 994 C CA . MET A 1 121 ? 1.591 0.827 -19.087 1.00 82.75 121 MET 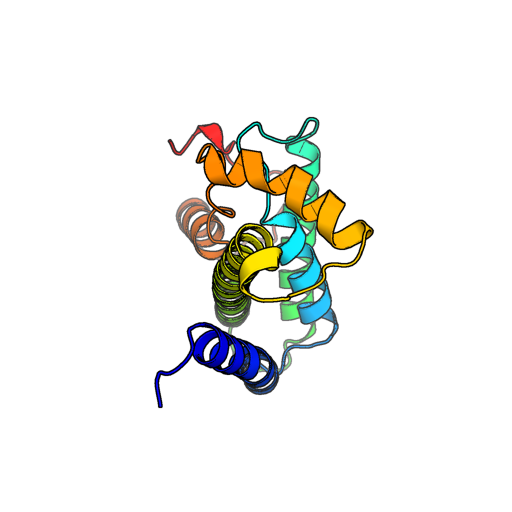A CA 1
ATOM 995 C C . MET A 1 121 ? 3.053 1.156 -19.381 1.00 82.75 121 MET A C 1
ATOM 997 O O . MET A 1 121 ? 3.828 1.380 -18.454 1.00 82.75 121 MET A O 1
ATOM 1001 N N . SER A 1 122 ? 3.417 1.225 -20.660 1.00 85.56 122 SER A N 1
ATOM 1002 C CA . SER A 1 122 ? 4.771 1.560 -21.094 1.00 85.56 122 SER A CA 1
ATOM 1003 C C . SER A 1 122 ? 5.151 2.988 -20.705 1.00 85.56 122 SER A C 1
ATOM 1005 O O . SER A 1 122 ? 6.252 3.199 -20.204 1.00 85.56 122 SER A O 1
ATOM 1007 N N . GLU A 1 123 ? 4.238 3.952 -20.854 1.00 85.69 123 GLU A N 1
ATOM 1008 C CA . GLU A 1 123 ? 4.461 5.342 -20.434 1.00 85.69 123 GLU A CA 1
ATOM 1009 C C . GLU A 1 123 ? 4.662 5.468 -18.920 1.00 85.69 123 GLU A C 1
ATOM 1011 O O . GLU A 1 123 ? 5.627 6.088 -18.464 1.00 85.69 123 GLU A O 1
ATOM 1016 N N . VAL A 1 124 ? 3.785 4.840 -18.127 1.00 82.50 124 VAL A N 1
ATOM 1017 C CA . VAL A 1 124 ? 3.876 4.860 -16.658 1.00 82.50 124 VAL A CA 1
ATOM 1018 C C . VAL A 1 124 ? 5.182 4.222 -16.187 1.00 82.50 124 VAL A C 1
ATOM 1020 O O . VAL A 1 124 ? 5.894 4.807 -15.367 1.00 82.50 124 VAL A O 1
ATOM 1023 N N . ILE A 1 125 ? 5.529 3.053 -16.733 1.00 81.25 125 ILE A N 1
ATOM 1024 C CA . ILE A 1 125 ? 6.761 2.341 -16.388 1.00 81.25 125 ILE A CA 1
ATOM 1025 C C . ILE A 1 125 ? 7.990 3.166 -16.790 1.00 81.25 125 ILE A C 1
ATOM 1027 O O . ILE A 1 125 ? 8.902 3.323 -15.980 1.00 81.25 125 ILE A O 1
ATOM 1031 N N . ALA A 1 126 ? 8.011 3.751 -17.991 1.00 82.50 126 ALA A N 1
ATOM 1032 C CA . ALA A 1 126 ? 9.121 4.578 -18.461 1.00 82.50 126 ALA A CA 1
ATOM 1033 C C . ALA A 1 126 ? 9.318 5.851 -17.619 1.00 82.50 126 ALA A C 1
ATOM 1035 O O . ALA A 1 126 ? 10.453 6.278 -17.417 1.00 82.50 126 ALA A O 1
ATOM 1036 N N . ALA A 1 127 ? 8.244 6.434 -17.077 1.00 80.62 127 ALA A N 1
ATOM 1037 C CA . ALA A 1 127 ? 8.323 7.585 -16.175 1.00 80.62 127 ALA A CA 1
ATOM 1038 C C . ALA A 1 127 ? 8.823 7.222 -14.761 1.00 80.62 127 ALA A C 1
ATOM 1040 O O . ALA A 1 127 ? 9.368 8.073 -14.049 1.00 80.62 127 ALA A O 1
ATOM 1041 N N . GLN A 1 128 ? 8.625 5.971 -14.336 1.00 73.31 128 GLN A N 1
ATOM 1042 C CA . GLN A 1 128 ? 9.037 5.465 -13.023 1.00 73.31 128 GLN A CA 1
ATOM 1043 C C . GLN A 1 128 ? 10.449 4.864 -13.044 1.00 73.31 128 GLN A C 1
ATOM 1045 O O . GLN A 1 128 ? 11.197 5.046 -12.086 1.00 73.31 128 GLN A O 1
ATOM 1050 N N . LEU A 1 129 ? 10.860 4.231 -14.145 1.00 75.38 129 LEU A N 1
ATOM 1051 C CA . LEU A 1 129 ? 12.141 3.528 -14.285 1.00 75.38 129 LEU A CA 1
ATOM 1052 C C . LEU A 1 129 ? 13.373 4.358 -13.857 1.00 75.38 129 LEU A C 1
ATOM 1054 O O . LEU A 1 129 ? 14.176 3.842 -13.077 1.00 75.38 129 LEU A O 1
ATOM 1058 N N . PRO A 1 130 ? 13.536 5.635 -14.272 1.00 69.12 130 PRO A N 1
ATOM 1059 C CA . PRO A 1 130 ? 14.701 6.436 -13.897 1.00 69.12 130 PRO A CA 1
ATOM 1060 C C . PRO A 1 130 ? 14.741 6.734 -12.397 1.00 69.12 130 PRO A C 1
ATOM 1062 O O . PRO A 1 130 ? 15.814 6.731 -11.803 1.00 69.12 130 PRO A O 1
ATOM 1065 N N . LYS A 1 131 ? 13.574 6.935 -11.769 1.00 67.19 131 LYS A N 1
ATOM 1066 C CA . LYS A 1 131 ? 13.453 7.197 -10.325 1.00 67.19 131 LYS A CA 1
ATOM 1067 C C . LYS A 1 131 ? 13.873 5.974 -9.510 1.00 67.19 131 LYS A C 1
ATOM 1069 O O . LYS A 1 131 ? 14.502 6.098 -8.467 1.00 67.19 131 LYS A O 1
ATOM 1074 N N . ILE A 1 132 ? 13.583 4.786 -10.031 1.00 65.38 132 ILE A N 1
ATOM 1075 C CA . ILE A 1 132 ? 13.905 3.508 -9.394 1.00 65.38 132 ILE A CA 1
ATOM 1076 C C . ILE A 1 132 ? 15.396 3.187 -9.537 1.00 65.38 132 ILE A C 1
ATOM 1078 O O . ILE A 1 132 ? 16.044 2.824 -8.558 1.00 65.38 132 ILE A O 1
ATOM 1082 N N . LEU A 1 133 ? 15.954 3.369 -10.739 1.00 61.44 133 LEU A N 1
ATOM 1083 C CA . LEU A 1 133 ? 17.373 3.133 -11.032 1.00 61.44 133 LEU A CA 1
ATOM 1084 C C . LEU A 1 133 ? 18.305 4.139 -10.345 1.00 61.44 133 LEU A C 1
ATOM 1086 O O . LEU A 1 133 ? 19.417 3.778 -9.974 1.00 61.44 133 LEU A O 1
ATOM 1090 N N . ALA A 1 134 ? 17.852 5.377 -10.132 1.00 59.16 134 ALA A N 1
ATOM 1091 C CA . ALA A 1 134 ? 18.609 6.400 -9.413 1.00 59.16 134 ALA A CA 1
ATOM 1092 C C . ALA A 1 134 ? 18.680 6.160 -7.892 1.00 59.16 134 ALA A C 1
ATOM 1094 O O . ALA A 1 134 ? 19.206 7.001 -7.168 1.00 59.16 134 ALA A O 1
ATOM 1095 N N . GLY A 1 135 ? 18.100 5.065 -7.377 1.00 54.50 135 GLY A N 1
ATOM 1096 C CA . GLY A 1 135 ? 17.925 4.876 -5.934 1.00 54.50 135 GLY A CA 1
ATOM 1097 C C . GLY A 1 135 ? 16.995 5.921 -5.310 1.00 54.50 135 GLY A C 1
ATOM 1098 O O . GLY A 1 135 ? 16.851 5.958 -4.093 1.00 54.50 135 GLY A O 1
ATOM 1099 N N . MET A 1 136 ? 16.320 6.733 -6.137 1.00 46.78 136 MET A N 1
ATOM 1100 C CA . MET A 1 136 ? 15.319 7.716 -5.721 1.00 46.78 136 MET A CA 1
ATOM 1101 C C . MET A 1 136 ? 13.966 7.063 -5.406 1.00 46.78 136 MET A C 1
ATOM 1103 O O . MET A 1 136 ? 12.963 7.748 -5.198 1.00 46.78 136 MET A O 1
ATOM 1107 N N . ASN A 1 137 ? 13.933 5.731 -5.313 1.00 45.06 137 ASN A N 1
ATOM 1108 C CA . ASN A 1 137 ? 12.934 5.059 -4.509 1.00 45.06 137 ASN A CA 1
ATOM 1109 C C . ASN A 1 137 ? 13.197 5.386 -3.050 1.00 45.06 137 ASN A C 1
ATOM 1111 O O . ASN A 1 137 ? 13.863 4.666 -2.309 1.00 45.06 137 ASN A O 1
ATOM 1115 N N . VAL A 1 138 ? 12.610 6.513 -2.682 1.00 43.97 138 VAL A N 1
ATOM 1116 C CA . VAL A 1 138 ? 11.862 6.745 -1.458 1.00 43.97 138 VAL A CA 1
ATOM 1117 C C . VAL A 1 138 ? 11.679 5.473 -0.666 1.00 43.97 138 VAL A C 1
ATOM 1119 O O . VAL A 1 138 ? 11.246 4.476 -1.255 1.00 43.97 138 VAL A O 1
ATOM 1122 N N . PRO A 1 139 ? 11.941 5.484 0.653 1.00 41.03 139 PRO A N 1
ATOM 1123 C CA . PRO A 1 139 ? 11.403 4.442 1.496 1.00 41.03 139 PRO A CA 1
ATOM 1124 C C . PRO A 1 139 ? 9.907 4.468 1.220 1.00 41.03 139 PRO A C 1
ATOM 1126 O O . PRO A 1 139 ? 9.215 5.392 1.633 1.00 41.03 139 PRO A O 1
ATOM 1129 N N . PHE A 1 140 ? 9.439 3.524 0.405 1.00 44.59 140 PHE A N 1
ATOM 1130 C CA . PHE A 1 140 ? 8.045 3.179 0.257 1.00 44.59 140 PHE A CA 1
ATOM 1131 C C . PHE A 1 140 ? 7.479 3.287 1.666 1.00 44.59 140 PHE A C 1
ATOM 1133 O O . PHE A 1 140 ? 7.934 2.508 2.505 1.00 44.59 140 PHE A O 1
ATOM 1140 N N . GLY A 1 141 ? 6.612 4.284 1.889 1.00 46.34 141 GLY A N 1
ATOM 1141 C CA . GLY A 1 141 ? 6.504 5.091 3.109 1.00 46.34 141 GLY A CA 1
ATOM 1142 C C . GLY A 1 141 ? 6.783 4.383 4.429 1.00 46.34 141 GLY A C 1
ATOM 1143 O O . GLY A 1 141 ? 6.503 3.194 4.570 1.00 46.34 141 GLY A O 1
ATOM 1144 N N . GLN A 1 142 ? 7.285 5.144 5.416 1.00 49.94 142 GLN A N 1
ATOM 1145 C CA . GLN A 1 142 ? 7.355 4.710 6.817 1.00 49.94 142 GLN A CA 1
ATOM 1146 C C . GLN A 1 142 ? 6.148 3.821 7.130 1.00 49.94 142 GLN A C 1
ATOM 1148 O O . GLN A 1 142 ? 5.005 4.248 6.919 1.00 49.94 142 GLN A O 1
ATOM 1153 N N . SER A 1 143 ? 6.428 2.577 7.540 1.00 52.38 143 SER A N 1
ATOM 1154 C CA . SER A 1 143 ? 5.399 1.597 7.892 1.00 52.38 143 SER A CA 1
ATOM 1155 C C . SER A 1 143 ? 4.350 2.304 8.739 1.00 52.38 143 SER A C 1
ATOM 1157 O O . SER A 1 143 ? 4.694 3.066 9.649 1.00 52.38 143 SER A O 1
ATOM 1159 N N . LEU A 1 144 ? 3.071 2.104 8.410 1.00 56.00 144 LEU A N 1
ATOM 1160 C CA . LEU A 1 144 ? 1.997 2.717 9.189 1.00 56.00 144 LEU A CA 1
ATOM 1161 C C . LEU A 1 144 ? 2.196 2.356 10.663 1.00 56.00 144 LEU A C 1
ATOM 1163 O O . LEU A 1 144 ? 2.098 3.235 11.509 1.00 56.00 144 LEU A O 1
ATOM 1167 N N . LEU A 1 145 ? 2.613 1.120 10.960 1.00 53.66 145 LEU A N 1
ATOM 1168 C CA . LEU A 1 145 ? 2.984 0.688 12.308 1.00 53.66 145 LEU A CA 1
ATOM 1169 C C . LEU A 1 145 ? 4.112 1.511 12.941 1.00 53.66 145 LEU A C 1
ATOM 1171 O O . LEU A 1 145 ? 4.015 1.802 14.124 1.00 53.66 145 LEU A O 1
ATOM 1175 N N . LEU A 1 146 ? 5.139 1.931 12.197 1.00 48.03 146 LEU A N 1
ATOM 1176 C CA . LEU A 1 146 ? 6.183 2.828 12.717 1.00 48.03 146 LEU A CA 1
ATOM 1177 C C . LEU A 1 146 ? 5.621 4.213 13.056 1.00 48.03 146 LEU A C 1
ATOM 1179 O O . LEU A 1 146 ? 5.886 4.728 14.139 1.00 48.03 146 LEU A O 1
ATOM 1183 N N . THR A 1 147 ? 4.792 4.802 12.187 1.00 51.72 147 THR A N 1
ATOM 1184 C CA . THR A 1 147 ? 4.123 6.078 12.498 1.00 51.72 147 THR A CA 1
ATOM 1185 C C . THR A 1 147 ? 3.184 5.937 13.702 1.00 51.72 147 THR A C 1
ATOM 1187 O O . THR A 1 147 ? 3.115 6.838 14.535 1.00 51.72 147 THR A O 1
ATOM 1190 N N . PHE A 1 148 ? 2.483 4.807 13.815 1.00 55.34 148 PHE A N 1
ATOM 1191 C CA . PHE A 1 148 ? 1.579 4.517 14.923 1.00 55.34 148 PHE A CA 1
ATOM 1192 C C . PHE A 1 148 ? 2.309 4.280 16.240 1.00 55.34 148 PHE A C 1
ATOM 1194 O O . PHE A 1 148 ? 1.940 4.912 17.219 1.00 55.34 148 PHE A O 1
ATOM 1201 N N . HIS A 1 149 ? 3.360 3.462 16.268 1.00 47.62 149 HIS A N 1
ATOM 1202 C CA . HIS A 1 149 ? 4.158 3.231 17.473 1.00 47.62 149 HIS A CA 1
ATOM 1203 C C . HIS A 1 149 ? 4.853 4.511 17.950 1.00 47.62 149 HIS A C 1
ATOM 1205 O O . HIS A 1 149 ? 4.820 4.803 19.140 1.00 47.62 149 HIS A O 1
ATOM 1211 N N . ILE A 1 150 ? 5.395 5.332 17.038 1.00 50.84 150 ILE A N 1
ATOM 1212 C CA . ILE A 1 150 ? 5.988 6.633 17.398 1.00 50.84 150 ILE A CA 1
ATOM 1213 C C . ILE A 1 150 ? 4.931 7.588 17.977 1.00 50.84 150 ILE A C 1
ATOM 1215 O O . ILE A 1 150 ? 5.243 8.387 18.859 1.00 50.84 150 ILE A O 1
ATOM 1219 N N . LYS A 1 151 ? 3.685 7.538 17.484 1.00 52.69 151 LYS A N 1
ATOM 1220 C CA . LYS A 1 151 ? 2.570 8.345 18.007 1.00 52.69 151 LYS A CA 1
ATOM 1221 C C . LYS A 1 151 ? 2.067 7.806 19.353 1.00 52.69 151 LYS A C 1
ATOM 1223 O O . LYS A 1 151 ? 1.812 8.599 20.248 1.00 52.69 151 LYS A O 1
ATOM 1228 N N . GLU A 1 152 ? 1.972 6.486 19.511 1.00 49.31 152 GLU A N 1
ATOM 1229 C CA . GLU A 1 152 ? 1.536 5.814 20.742 1.00 49.31 152 GLU A CA 1
ATOM 1230 C C . GLU A 1 152 ? 2.526 6.030 21.895 1.00 49.31 152 GLU A C 1
ATOM 1232 O O . GLU A 1 152 ? 2.097 6.382 22.994 1.00 49.31 152 GLU A O 1
ATOM 1237 N N . GLU A 1 153 ? 3.838 5.918 21.643 1.00 40.84 153 GLU A N 1
ATOM 1238 C CA . GLU A 1 153 ? 4.864 6.258 22.640 1.00 40.84 153 GLU A CA 1
ATOM 1239 C C . GLU A 1 153 ? 4.835 7.744 23.023 1.00 40.84 153 GLU A C 1
ATOM 1241 O O . GLU A 1 153 ? 5.150 8.089 24.161 1.00 40.84 153 GLU A O 1
ATOM 1246 N N . ARG A 1 154 ? 4.436 8.632 22.101 1.00 48.28 154 ARG A N 1
ATOM 1247 C CA . ARG A 1 154 ? 4.324 10.072 22.379 1.00 48.28 154 ARG A CA 1
ATOM 1248 C C . ARG A 1 154 ? 3.077 10.458 23.171 1.00 48.28 154 ARG A C 1
ATOM 1250 O O . ARG A 1 154 ? 3.176 11.355 24.001 1.00 48.28 154 ARG A O 1
ATOM 1257 N N . ASP A 1 155 ? 1.934 9.829 22.900 1.00 48.62 155 ASP A N 1
ATOM 1258 C CA . ASP A 1 155 ? 0.633 10.236 23.457 1.00 48.62 155 ASP A CA 1
ATOM 1259 C C . ASP A 1 155 ? 0.179 9.409 24.676 1.00 48.62 155 ASP A C 1
ATOM 1261 O O . ASP A 1 155 ? -0.868 9.702 25.251 1.00 48.62 155 ASP A O 1
ATOM 1265 N N . GLY A 1 156 ? 0.963 8.426 25.137 1.00 44.53 156 GLY A N 1
ATOM 1266 C CA . GLY A 1 156 ? 0.755 7.815 26.457 1.00 44.53 156 GLY A CA 1
ATOM 1267 C C . GLY A 1 156 ? -0.565 7.050 26.617 1.00 44.53 156 GLY A C 1
ATOM 1268 O O . GLY A 1 156 ? -1.213 7.151 27.657 1.00 44.53 156 GLY A O 1
ATOM 1269 N N . GLY A 1 157 ? -0.944 6.249 25.619 1.00 40.62 157 GLY A N 1
ATOM 1270 C CA . GLY A 1 157 ? -2.096 5.345 25.699 1.00 40.62 157 GLY A CA 1
ATOM 1271 C C . GLY A 1 157 ? -3.413 5.929 25.172 1.00 40.62 157 GLY A C 1
ATOM 1272 O O . GLY A 1 157 ? -3.678 7.127 25.209 1.00 40.62 157 GLY A O 1
ATOM 1273 N N . PHE A 1 158 ? -4.242 5.035 24.630 1.00 42.69 158 PHE A N 1
ATOM 1274 C CA . PHE A 1 158 ? -5.416 5.291 23.783 1.00 42.69 158 PHE A CA 1
ATOM 1275 C C . PHE A 1 158 ? -6.636 5.853 24.550 1.00 42.69 158 PHE A C 1
ATOM 1277 O O . PHE A 1 158 ? -7.726 5.293 24.467 1.00 42.69 158 PHE A O 1
ATOM 1284 N N . GLU A 1 159 ? -6.478 6.934 25.319 1.00 32.72 159 GLU A N 1
ATOM 1285 C CA . GLU A 1 159 ? -7.550 7.454 26.188 1.00 32.72 159 GLU A CA 1
ATOM 1286 C C . GLU A 1 159 ? -7.941 8.921 25.983 1.00 32.72 159 GLU A C 1
ATOM 1288 O O . GLU A 1 159 ? -8.634 9.500 26.820 1.00 32.72 159 GLU A O 1
ATOM 1293 N N . LYS A 1 160 ? -7.607 9.538 24.843 1.00 30.81 160 LYS A N 1
ATOM 1294 C CA . LYS A 1 160 ? -8.250 10.807 24.471 1.00 30.81 160 LYS A CA 1
ATOM 1295 C C . LYS A 1 160 ? -8.812 10.771 23.054 1.00 30.81 160 LYS A C 1
ATOM 1297 O O . LYS A 1 160 ? -8.100 10.381 22.128 1.00 30.81 160 LYS A O 1
ATOM 1302 N N . PRO A 1 161 ? -10.083 11.180 22.858 1.00 33.72 161 PRO A N 1
ATOM 1303 C CA . PRO A 1 161 ? -10.599 11.410 21.520 1.00 33.72 161 PRO A CA 1
ATOM 1304 C C . PRO A 1 161 ? -9.688 12.465 20.904 1.00 33.72 161 PRO A C 1
ATOM 1306 O O . PRO A 1 161 ? -9.474 13.498 21.534 1.00 33.72 161 PRO A O 1
ATOM 1309 N N . PHE A 1 162 ? -9.097 12.159 19.746 1.00 35.72 162 PHE A N 1
ATOM 1310 C CA . PHE A 1 162 ? -8.204 13.048 19.005 1.00 35.72 162 PHE A CA 1
ATOM 1311 C C . PHE A 1 162 ? -8.863 14.426 18.850 1.00 35.72 162 PHE A C 1
ATOM 1313 O O . PHE A 1 162 ? -9.635 14.664 17.920 1.00 35.72 162 PHE A O 1
ATOM 1320 N N . GLY A 1 163 ? -8.582 15.304 19.810 1.00 32.12 163 GLY A N 1
ATOM 1321 C CA . GLY A 1 163 ? -8.886 16.715 19.766 1.00 32.12 163 GLY A CA 1
ATOM 1322 C C . GLY A 1 163 ? -7.977 17.334 18.723 1.00 32.12 163 GLY A C 1
ATOM 1323 O O . GLY A 1 163 ? -6.819 16.938 18.578 1.00 32.12 163 GLY A O 1
ATOM 1324 N N . SER A 1 164 ? -8.550 18.245 17.949 1.00 34.81 164 SER A N 1
ATOM 1325 C CA . SER A 1 164 ? -7.849 19.122 17.022 1.00 34.81 164 SER A CA 1
ATOM 1326 C C . SER A 1 164 ? -6.513 19.582 17.617 1.00 34.81 164 SER A C 1
ATOM 1328 O O . SER A 1 164 ? -6.488 19.978 18.773 1.00 34.81 164 SER A O 1
ATOM 1330 N N . GLU A 1 165 ? -5.443 19.533 16.816 1.00 37.97 165 GLU A N 1
ATOM 1331 C CA . GLU A 1 165 ? -4.034 19.792 17.185 1.00 37.97 165 GLU A CA 1
ATOM 1332 C C . GLU A 1 165 ? -3.234 18.586 17.707 1.00 37.97 165 GLU A C 1
ATOM 1334 O O . GLU A 1 165 ? -2.754 18.550 18.833 1.00 37.97 165 GLU A O 1
ATOM 1339 N N . ALA A 1 166 ? -2.957 17.624 16.824 1.00 35.19 166 ALA A N 1
ATOM 1340 C CA . ALA A 1 166 ? -1.810 16.735 17.001 1.00 35.19 166 ALA A CA 1
ATOM 1341 C C . ALA A 1 166 ? -0.872 16.900 15.803 1.00 35.19 166 ALA A C 1
ATOM 1343 O O . ALA A 1 166 ? -0.978 16.165 14.820 1.00 35.19 166 ALA A O 1
ATOM 1344 N N . ILE A 1 167 ? 0.027 17.885 15.902 1.00 34.84 167 ILE A N 1
ATOM 1345 C CA . ILE A 1 167 ? 1.100 18.172 14.942 1.00 34.84 167 ILE A CA 1
ATOM 1346 C C . ILE A 1 167 ? 1.837 16.861 14.644 1.00 34.84 167 ILE A C 1
ATOM 1348 O O . ILE A 1 167 ? 2.443 16.236 15.520 1.00 34.84 167 ILE A O 1
ATOM 1352 N N . ILE A 1 168 ? 1.705 16.393 13.407 1.00 40.31 168 ILE A N 1
ATOM 1353 C CA . ILE A 1 168 ? 2.512 15.302 12.869 1.00 40.31 168 ILE A CA 1
ATOM 1354 C C . ILE A 1 168 ? 3.932 15.871 12.785 1.00 40.31 168 ILE A C 1
ATOM 1356 O O . ILE A 1 168 ? 4.098 16.967 12.247 1.00 40.31 168 ILE A O 1
ATOM 1360 N N . PRO A 1 169 ? 4.954 15.221 13.367 1.00 30.67 169 PRO A N 1
ATOM 1361 C CA . PRO A 1 169 ? 6.316 15.698 13.191 1.00 30.67 169 PRO A CA 1
ATOM 1362 C C . PRO A 1 169 ? 6.645 15.675 11.691 1.00 30.67 169 PRO A C 1
ATOM 1364 O O . PRO A 1 169 ? 6.314 14.690 11.027 1.00 30.67 169 PRO A O 1
ATOM 1367 N N . PRO A 1 170 ? 7.286 16.723 11.153 1.00 29.47 170 PRO A N 1
ATOM 1368 C CA . PRO A 1 170 ? 7.690 16.732 9.758 1.00 29.47 170 PRO A CA 1
ATOM 1369 C C . PRO A 1 170 ? 8.624 15.549 9.490 1.00 29.47 170 PRO A C 1
ATOM 1371 O O . PRO A 1 170 ? 9.496 15.232 10.304 1.00 29.47 170 PRO A O 1
ATOM 1374 N N . VAL A 1 171 ? 8.447 14.919 8.326 1.00 35.84 171 VAL A N 1
ATOM 1375 C CA . VAL A 1 171 ? 9.227 13.765 7.836 1.00 35.84 171 VAL A CA 1
ATOM 1376 C C . VAL A 1 171 ? 10.747 14.003 7.929 1.00 35.84 171 VAL A C 1
ATOM 1378 O O . VAL A 1 171 ? 11.516 13.061 8.089 1.00 35.84 171 VAL A O 1
ATOM 1381 N N . SER A 1 172 ? 11.181 15.265 7.927 1.00 28.75 172 SER A N 1
ATOM 1382 C CA . SER A 1 172 ? 12.578 15.694 8.055 1.00 28.75 172 SER A CA 1
ATOM 1383 C C . SER A 1 172 ? 13.226 15.469 9.430 1.00 28.75 172 SER A C 1
ATOM 1385 O O . SER A 1 172 ? 14.430 15.663 9.547 1.00 28.75 172 SER A O 1
ATOM 1387 N N . ALA A 1 173 ? 12.474 15.107 10.475 1.00 28.50 173 ALA A N 1
ATOM 1388 C CA . ALA A 1 173 ? 13.017 14.938 11.831 1.00 28.50 173 ALA A CA 1
ATOM 1389 C C . ALA A 1 173 ? 13.518 13.512 12.142 1.00 28.50 173 ALA A C 1
ATOM 1391 O O . ALA A 1 173 ? 13.916 13.243 13.273 1.00 28.50 173 ALA A O 1
ATOM 1392 N N . VAL A 1 174 ? 13.465 12.593 11.170 1.00 31.41 174 VAL A N 1
ATOM 1393 C CA . VAL A 1 174 ? 13.912 11.196 11.317 1.00 31.41 174 VAL A CA 1
ATOM 1394 C C . VAL A 1 174 ? 14.763 10.797 10.106 1.00 31.41 174 VAL A C 1
ATOM 1396 O O . VAL A 1 174 ? 14.440 9.862 9.373 1.00 31.41 174 VAL A O 1
ATOM 1399 N N . ILE A 1 175 ? 15.825 11.568 9.873 1.00 31.17 175 ILE A N 1
ATOM 1400 C CA . ILE A 1 175 ? 17.034 11.119 9.173 1.00 31.17 175 ILE A CA 1
ATOM 1401 C C . ILE A 1 175 ? 18.160 11.154 10.199 1.00 31.17 175 ILE A C 1
ATOM 1403 O O . ILE A 1 175 ? 18.250 12.184 10.906 1.00 31.17 175 ILE A O 1
#